Protein AF-A0A920RXS4-F1 (afdb_monomer)

Solvent-accessible surface area (backbone atoms only — not comparable to full-atom values): 4633 Å² total; per-residue (Å²): 129,78,94,67,63,92,87,40,66,60,58,59,53,47,50,53,51,54,52,52,44,58,75,66,65,59,57,43,81,42,32,34,28,50,25,30,66,58,82,71,34,48,52,55,78,66,52,66,86,73,30,49,62,45,69,36,58,72,90,40,28,65,64,52,47,57,56,51,64,73,47,73,93,43,48,79,44,116

Structure (mmCIF, N/CA/C/O backbone):
data_AF-A0A920RXS4-F1
#
_entry.id   AF-A0A920RXS4-F1
#
loop_
_atom_site.group_PDB
_atom_site.id
_atom_site.type_symbol
_atom_site.label_atom_id
_atom_site.label_alt_id
_atom_site.label_comp_id
_atom_site.label_asym_id
_atom_site.label_entity_id
_atom_site.label_seq_id
_atom_site.pdbx_PDB_ins_code
_atom_site.Cartn_x
_atom_site.Cartn_y
_atom_site.Cartn_z
_atom_site.occupancy
_atom_site.B_iso_or_equiv
_atom_site.auth_seq_id
_atom_site.auth_comp_id
_atom_site.auth_asym_id
_atom_site.auth_atom_id
_atom_site.pdbx_PDB_model_num
ATOM 1 N N . MET A 1 1 ? -3.820 9.151 -10.815 1.00 64.50 1 MET A N 1
ATOM 2 C CA . MET A 1 1 ? -2.851 9.016 -11.925 1.00 64.50 1 MET A CA 1
ATOM 3 C C . MET A 1 1 ? -1.497 8.678 -11.319 1.00 64.50 1 MET A C 1
ATOM 5 O O . MET A 1 1 ? -1.099 9.378 -10.392 1.00 64.50 1 MET A O 1
ATOM 9 N N . SER A 1 2 ? -0.858 7.579 -11.737 1.00 84.69 2 SER A N 1
ATOM 10 C CA . SER A 1 2 ? 0.428 7.148 -11.174 1.00 84.69 2 SER A CA 1
ATOM 11 C C . SER A 1 2 ? 1.598 7.910 -11.809 1.00 84.69 2 SER A C 1
ATOM 13 O O . SER A 1 2 ? 1.476 8.479 -12.890 1.00 84.69 2 SER A O 1
ATOM 15 N N . THR A 1 3 ? 2.732 7.964 -11.105 1.00 91.94 3 THR A N 1
ATOM 16 C CA . THR A 1 3 ? 4.005 8.521 -11.616 1.00 91.94 3 THR A CA 1
ATOM 17 C C . THR A 1 3 ? 4.989 7.407 -11.971 1.00 91.94 3 THR A C 1
ATOM 19 O O . THR A 1 3 ? 6.205 7.570 -11.846 1.00 91.94 3 THR A O 1
ATOM 22 N N . LEU A 1 4 ? 4.445 6.243 -12.321 1.00 91.62 4 LEU A N 1
ATOM 23 C CA . LEU A 1 4 ? 5.179 5.053 -12.726 1.00 91.62 4 LEU A CA 1
ATOM 24 C C . LEU A 1 4 ? 5.355 5.046 -14.249 1.00 91.62 4 LEU A C 1
ATOM 26 O O . LEU A 1 4 ? 4.673 5.773 -14.970 1.00 91.62 4 LEU A O 1
ATOM 30 N N . CYS A 1 5 ? 6.307 4.252 -14.738 1.00 94.25 5 CYS A N 1
ATOM 31 C CA . CYS A 1 5 ? 6.524 4.089 -16.174 1.00 94.25 5 CYS A CA 1
ATOM 32 C C . CYS A 1 5 ? 5.279 3.489 -16.845 1.00 94.25 5 CYS A C 1
ATOM 34 O O . CYS A 1 5 ? 4.586 2.673 -16.239 1.00 94.25 5 CYS A O 1
ATOM 36 N N . ALA A 1 6 ? 5.033 3.824 -18.112 1.00 91.94 6 ALA A N 1
ATOM 37 C CA . ALA A 1 6 ? 3.959 3.197 -18.877 1.00 91.94 6 ALA A CA 1
ATOM 38 C C . ALA A 1 6 ? 4.151 1.668 -18.924 1.00 91.94 6 ALA A C 1
ATOM 40 O O . ALA A 1 6 ? 5.220 1.187 -19.299 1.00 91.94 6 ALA A O 1
ATOM 41 N N . GLY A 1 7 ? 3.127 0.914 -18.515 1.00 90.75 7 GLY A N 1
ATOM 42 C CA . GLY A 1 7 ? 3.184 -0.550 -18.434 1.00 90.75 7 GLY A CA 1
ATOM 43 C C . GLY A 1 7 ? 3.929 -1.100 -17.209 1.00 90.75 7 GLY A C 1
ATOM 44 O O . GLY A 1 7 ? 4.331 -2.261 -17.211 1.00 90.75 7 GLY A O 1
ATOM 45 N N . CYS A 1 8 ? 4.146 -0.297 -16.162 1.00 93.19 8 CYS A N 1
ATOM 46 C CA . CYS A 1 8 ? 4.790 -0.769 -14.940 1.00 93.19 8 CYS A CA 1
ATOM 47 C C . CYS A 1 8 ? 3.922 -1.807 -14.209 1.00 93.19 8 CYS A C 1
ATOM 49 O O . CYS A 1 8 ? 2.763 -1.555 -13.892 1.00 93.19 8 CYS A O 1
ATOM 51 N N . GLY A 1 9 ? 4.512 -2.945 -13.830 1.00 93.62 9 GLY A N 1
ATOM 52 C CA . GLY A 1 9 ? 3.800 -3.989 -13.081 1.00 93.62 9 GLY A CA 1
ATOM 53 C C . GLY A 1 9 ? 3.272 -3.549 -11.707 1.00 93.62 9 GLY A C 1
ATOM 54 O O . GLY A 1 9 ? 2.343 -4.162 -11.188 1.00 93.62 9 GLY A O 1
ATOM 55 N N . HIS A 1 10 ? 3.804 -2.468 -11.122 1.00 92.56 10 HIS A N 1
ATOM 56 C CA . HIS A 1 10 ? 3.258 -1.908 -9.881 1.00 92.56 10 HIS A CA 1
ATOM 57 C C . HIS A 1 10 ? 1.843 -1.347 -10.068 1.00 92.56 10 HIS A C 1
ATOM 59 O O . HIS A 1 10 ? 1.059 -1.395 -9.122 1.00 92.56 10 HIS A O 1
ATOM 65 N N . ASP A 1 11 ? 1.489 -0.862 -11.264 1.00 92.06 11 ASP A N 1
ATOM 66 C CA . ASP A 1 11 ? 0.118 -0.434 -11.554 1.00 92.06 11 ASP A CA 1
ATOM 67 C C . ASP A 1 11 ? -0.831 -1.644 -11.533 1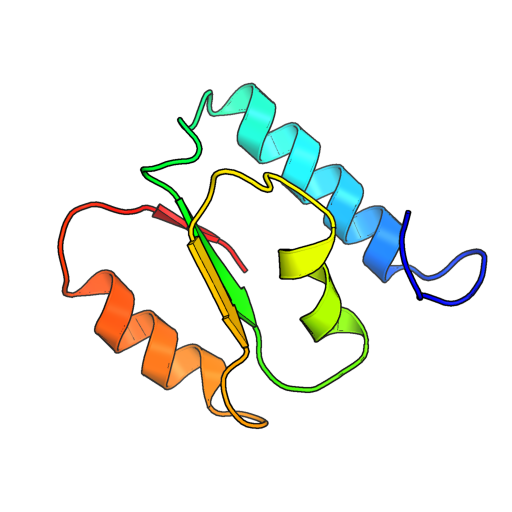.00 92.06 11 ASP A C 1
ATOM 69 O O . ASP A 1 11 ? -1.903 -1.569 -10.936 1.00 92.06 11 ASP A O 1
ATOM 73 N N . SER A 1 12 ? -0.403 -2.791 -12.077 1.00 92.88 12 SER A N 1
ATOM 74 C CA . SER A 1 12 ? -1.176 -4.041 -12.036 1.00 92.88 12 SER A CA 1
ATOM 75 C C . SER A 1 12 ? -1.388 -4.546 -10.605 1.00 92.88 12 SER A C 1
ATOM 77 O O . SER A 1 1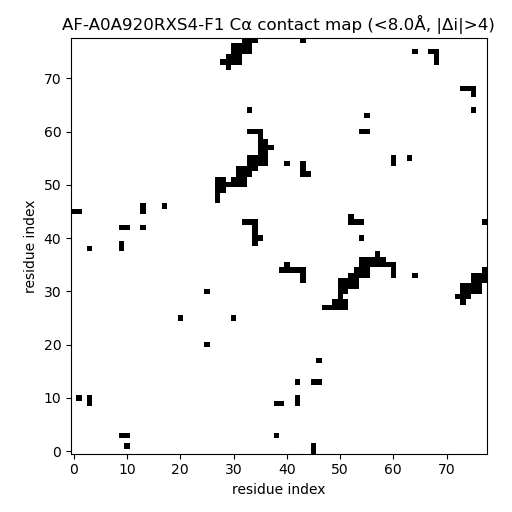2 ? -2.501 -4.917 -10.239 1.00 92.88 12 SER A O 1
ATOM 79 N N . ILE A 1 13 ? -0.341 -4.516 -9.771 1.00 92.69 13 ILE A N 1
ATOM 80 C CA . ILE A 1 13 ? -0.439 -4.896 -8.351 1.00 92.69 13 ILE A CA 1
ATOM 81 C C . ILE A 1 13 ? -1.361 -3.926 -7.602 1.00 92.69 13 ILE A C 1
ATOM 83 O O . ILE A 1 13 ? -2.213 -4.358 -6.829 1.00 92.69 13 ILE A O 1
ATOM 87 N N . THR A 1 14 ? -1.238 -2.622 -7.863 1.00 91.56 14 THR A N 1
ATOM 88 C CA . THR A 1 14 ? -2.116 -1.603 -7.268 1.00 91.56 14 THR A CA 1
ATOM 89 C C . THR A 1 14 ? -3.577 -1.850 -7.646 1.00 91.56 14 THR A C 1
ATOM 91 O O . THR A 1 14 ? -4.446 -1.753 -6.785 1.00 91.56 14 THR A O 1
ATOM 94 N N . GLY A 1 15 ? -3.853 -2.218 -8.902 1.00 92.44 15 GLY A N 1
ATOM 95 C CA . GLY A 1 15 ? -5.193 -2.580 -9.367 1.00 92.44 15 GLY A CA 1
ATOM 96 C C . GLY A 1 15 ? -5.795 -3.749 -8.586 1.00 92.44 15 GLY A C 1
ATOM 97 O O . GLY A 1 15 ? -6.905 -3.625 -8.074 1.00 92.44 15 GLY A O 1
ATOM 98 N N . ALA A 1 16 ? -5.033 -4.831 -8.404 1.00 93.69 1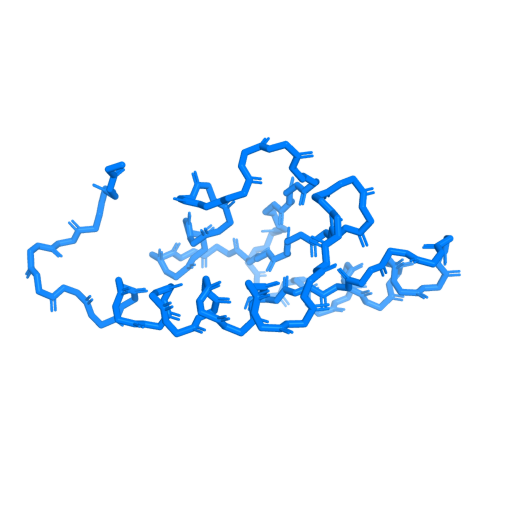6 ALA A N 1
ATOM 99 C CA . ALA A 1 16 ? -5.474 -5.982 -7.613 1.00 93.69 16 ALA A CA 1
ATOM 100 C C . ALA A 1 16 ? -5.737 -5.612 -6.141 1.00 93.69 16 ALA A C 1
ATOM 102 O O . ALA A 1 16 ? -6.724 -6.043 -5.551 1.00 93.69 16 ALA A O 1
ATOM 103 N N . ILE A 1 17 ? -4.896 -4.761 -5.538 1.00 92.00 17 ILE A N 1
ATOM 104 C CA . ILE A 1 17 ? -5.123 -4.277 -4.167 1.00 92.00 17 ILE A CA 1
ATOM 105 C C . ILE A 1 17 ? -6.428 -3.473 -4.088 1.00 92.00 17 ILE A C 1
ATOM 107 O O . ILE A 1 17 ? -7.212 -3.684 -3.166 1.00 92.00 17 ILE A O 1
ATOM 111 N N . ILE A 1 18 ? -6.698 -2.585 -5.050 1.00 91.81 18 ILE A N 1
ATOM 112 C CA . ILE A 1 18 ? -7.942 -1.798 -5.088 1.00 91.81 18 ILE A CA 1
ATOM 113 C C . ILE A 1 18 ? -9.169 -2.713 -5.146 1.00 91.81 18 ILE A C 1
ATOM 115 O O . ILE A 1 18 ? -10.109 -2.497 -4.381 1.00 91.81 18 ILE A O 1
ATOM 119 N N . GLU A 1 19 ? -9.141 -3.735 -6.002 1.00 93.94 19 GLU A N 1
ATOM 120 C CA . GLU A 1 19 ? -10.217 -4.724 -6.123 1.00 93.94 19 GLU A CA 1
ATOM 121 C C . GLU A 1 19 ? -10.448 -5.456 -4.793 1.00 93.94 19 GLU A C 1
ATOM 123 O O . GLU A 1 19 ? -11.556 -5.445 -4.264 1.00 93.94 19 GLU A O 1
ATOM 128 N N . THR A 1 20 ? -9.387 -5.953 -4.147 1.00 92.19 20 THR A N 1
ATOM 129 C CA . THR A 1 20 ? -9.528 -6.632 -2.845 1.00 92.19 20 THR A CA 1
ATOM 130 C C . THR A 1 20 ? -10.057 -5.721 -1.734 1.00 92.19 20 THR A C 1
ATOM 132 O O . THR A 1 20 ? -10.806 -6.167 -0.867 1.00 92.19 20 THR A O 1
ATOM 135 N N . VAL A 1 21 ? -9.682 -4.438 -1.727 1.00 90.94 21 VAL A N 1
ATOM 136 C CA . VAL A 1 21 ? -10.178 -3.464 -0.740 1.00 90.94 21 VAL A CA 1
ATOM 137 C C . VAL A 1 21 ? -11.662 -3.180 -0.955 1.00 90.94 21 VAL A C 1
ATOM 139 O O . VAL A 1 21 ? -12.395 -3.022 0.026 1.00 90.94 21 VAL A O 1
ATOM 142 N N . PHE A 1 22 ? -12.096 -3.141 -2.216 1.00 91.44 22 PHE A N 1
ATOM 143 C CA . PHE A 1 22 ? -13.498 -3.003 -2.588 1.00 91.44 22 PHE A CA 1
ATOM 144 C C . PHE A 1 22 ? -14.312 -4.227 -2.147 1.00 91.44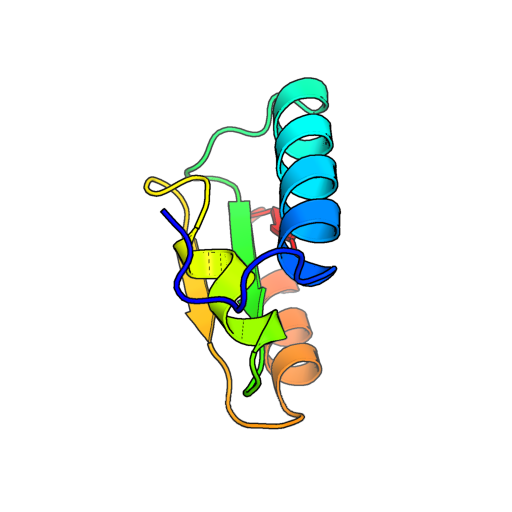 22 PHE A C 1
ATOM 146 O O . PHE A 1 22 ? -15.301 -4.067 -1.433 1.00 91.44 22 PHE A O 1
ATOM 153 N N . ASP A 1 23 ? -13.841 -5.437 -2.451 1.00 94.88 23 ASP A N 1
ATOM 154 C CA . ASP A 1 23 ? -14.521 -6.691 -2.095 1.00 94.88 23 ASP A CA 1
ATOM 155 C C . ASP A 1 23 ? -14.632 -6.900 -0.582 1.00 94.88 23 ASP A C 1
ATOM 157 O O . ASP A 1 23 ? -15.655 -7.352 -0.066 1.00 94.88 23 ASP A O 1
ATOM 161 N N . LEU A 1 24 ? -13.585 -6.534 0.164 1.00 91.50 24 LEU A N 1
ATOM 162 C CA . LEU A 1 24 ? -13.576 -6.610 1.626 1.00 91.50 24 LEU A CA 1
ATOM 163 C C . LEU A 1 24 ? -14.383 -5.484 2.294 1.00 91.50 24 LEU A C 1
ATOM 165 O O . LEU A 1 24 ? -14.487 -5.471 3.524 1.00 91.50 24 LEU A O 1
ATOM 169 N N . ASN A 1 25 ? -14.925 -4.543 1.511 1.00 91.75 25 ASN A N 1
ATOM 170 C CA . ASN A 1 25 ? -15.705 -3.390 1.957 1.00 91.75 25 ASN A CA 1
ATOM 171 C C . ASN A 1 25 ? -15.046 -2.650 3.138 1.00 91.75 25 ASN A C 1
ATOM 173 O O . ASN A 1 25 ? -15.685 -2.323 4.144 1.00 91.75 25 ASN A O 1
ATOM 177 N N . ILE A 1 26 ? -13.726 -2.444 3.056 1.00 88.88 26 ILE A N 1
ATOM 178 C CA . ILE A 1 26 ? -12.961 -1.835 4.147 1.00 88.88 26 ILE A CA 1
ATOM 179 C C . ILE A 1 26 ? -13.181 -0.320 4.111 1.00 88.88 26 ILE A C 1
ATOM 181 O O . ILE A 1 26 ? -12.808 0.329 3.131 1.00 88.88 26 ILE A O 1
ATOM 185 N N . PRO A 1 27 ? -13.721 0.290 5.181 1.00 90.81 27 PRO A N 1
ATOM 186 C CA . PRO A 1 27 ? -13.875 1.733 5.209 1.00 90.81 27 PRO A CA 1
ATOM 187 C C . PRO A 1 27 ? -12.490 2.414 5.243 1.00 90.81 27 PRO A C 1
ATOM 189 O O . PRO A 1 27 ? -11.643 2.015 6.052 1.00 90.81 27 PRO A O 1
ATOM 192 N N . PRO A 1 28 ? -12.249 3.473 4.441 1.00 88.88 28 PRO A N 1
ATOM 193 C CA . PRO A 1 28 ? -10.922 4.081 4.283 1.00 88.88 28 PRO A CA 1
ATOM 194 C C . PRO A 1 28 ? -10.252 4.514 5.593 1.00 88.88 28 PRO A C 1
ATOM 196 O O . PRO A 1 28 ? -9.054 4.323 5.775 1.00 88.88 28 PRO A O 1
ATOM 199 N N . HIS A 1 29 ? -11.019 5.026 6.556 1.00 89.56 29 HIS A N 1
ATOM 200 C CA . HIS A 1 29 ? -10.491 5.464 7.853 1.00 89.56 29 HIS A CA 1
ATOM 201 C C . HIS A 1 29 ? -10.036 4.308 8.768 1.00 89.56 29 HIS A C 1
ATOM 203 O O . HIS A 1 29 ? -9.406 4.546 9.793 1.00 89.56 29 HIS A O 1
ATOM 209 N N . ARG A 1 30 ? -10.355 3.048 8.431 1.00 89.94 30 ARG A N 1
ATOM 210 C CA . ARG A 1 30 ? -9.899 1.852 9.166 1.00 89.94 30 ARG A CA 1
AT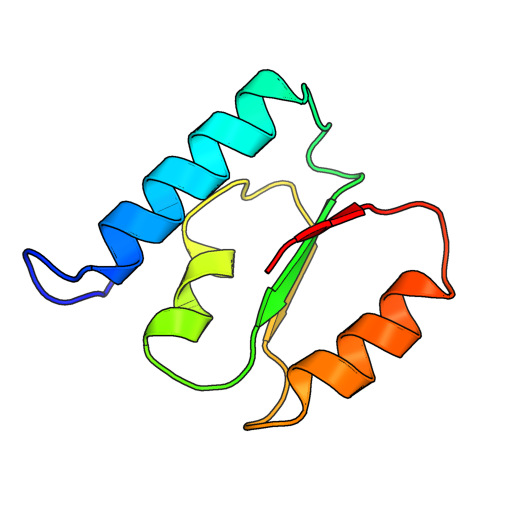OM 211 C C . ARG A 1 30 ? -8.800 1.090 8.440 1.00 89.94 30 ARG A C 1
ATOM 213 O O . ARG A 1 30 ? -8.479 -0.019 8.858 1.00 89.94 30 ARG A O 1
ATOM 220 N N . MET A 1 31 ? -8.222 1.645 7.381 1.00 90.44 31 MET A N 1
ATOM 221 C CA . MET A 1 31 ? -7.062 1.063 6.711 1.00 90.44 31 MET A CA 1
ATOM 222 C C . MET A 1 31 ? -5.851 1.985 6.818 1.00 90.44 31 MET A C 1
ATOM 224 O O . MET A 1 31 ? -5.962 3.213 6.791 1.00 90.44 31 MET A O 1
ATOM 228 N N . ILE A 1 32 ? -4.684 1.357 6.930 1.00 91.50 32 ILE A N 1
ATOM 229 C CA . ILE A 1 32 ? -3.389 2.018 6.859 1.00 91.50 32 ILE A CA 1
ATOM 230 C C . ILE A 1 32 ? -2.547 1.345 5.781 1.00 91.50 32 ILE A C 1
ATOM 232 O O . ILE A 1 32 ? -2.396 0.126 5.765 1.00 91.50 32 ILE A O 1
ATOM 236 N N . LYS A 1 33 ? -2.019 2.155 4.869 1.00 92.62 33 LYS A N 1
ATOM 237 C CA . LYS A 1 33 ? -1.162 1.731 3.767 1.00 92.62 33 LYS A CA 1
ATOM 238 C C . LYS A 1 33 ? 0.283 2.003 4.143 1.00 92.62 33 LYS A C 1
ATOM 240 O O . LYS A 1 33 ? 0.625 3.149 4.439 1.00 92.62 33 LYS A O 1
ATOM 245 N N . LEU A 1 34 ? 1.123 0.981 4.131 1.00 93.00 34 LEU A N 1
ATOM 246 C CA . LEU A 1 34 ? 2.520 1.101 4.538 1.00 93.00 34 LEU A CA 1
ATOM 247 C C . LEU A 1 34 ? 3.434 0.753 3.374 1.00 93.00 34 LEU A C 1
ATOM 249 O O . LEU A 1 34 ? 3.243 -0.259 2.710 1.00 93.00 34 LEU A O 1
ATOM 253 N N . SER A 1 35 ? 4.467 1.558 3.147 1.00 94.00 35 SER A N 1
ATOM 254 C CA . SER A 1 35 ? 5.526 1.183 2.213 1.00 94.00 35 SER A CA 1
ATOM 255 C C . SER A 1 35 ? 6.911 1.622 2.671 1.00 94.00 35 SER A C 1
ATOM 257 O O . SER A 1 35 ? 7.053 2.265 3.703 1.00 94.00 35 SER A O 1
ATOM 259 N N . GLY A 1 36 ? 7.945 1.189 1.948 1.00 93.44 36 GLY A N 1
ATOM 260 C CA . GLY A 1 36 ? 9.342 1.569 2.160 1.00 93.44 36 GLY A CA 1
ATOM 261 C C . GLY A 1 36 ? 9.794 2.672 1.200 1.00 93.44 36 GLY A C 1
ATOM 262 O O . GLY A 1 36 ? 9.091 3.657 0.996 1.00 93.44 36 GLY A O 1
ATOM 263 N N . ILE A 1 37 ? 10.964 2.479 0.582 1.00 95.12 37 ILE A N 1
ATOM 264 C CA . ILE A 1 37 ? 11.516 3.378 -0.440 1.00 95.12 37 ILE A CA 1
ATOM 265 C C . ILE A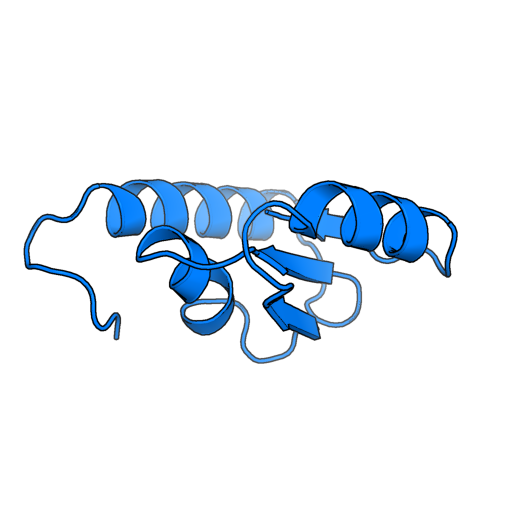 1 37 ? 11.765 2.593 -1.727 1.00 95.12 37 ILE A C 1
ATOM 267 O O . ILE A 1 37 ? 12.513 1.614 -1.713 1.00 95.12 37 ILE A O 1
ATOM 271 N N . GLY A 1 38 ? 11.177 3.064 -2.826 1.00 92.81 38 GLY A N 1
ATOM 272 C CA . GLY A 1 38 ? 11.273 2.480 -4.161 1.00 92.81 38 GLY A CA 1
ATOM 273 C C . GLY A 1 38 ? 10.107 2.924 -5.049 1.00 92.81 38 GLY A C 1
ATOM 274 O O . GLY A 1 38 ? 9.215 3.644 -4.601 1.00 92.81 38 GLY A O 1
ATOM 275 N N . CYS A 1 39 ? 10.084 2.481 -6.310 1.00 91.75 39 CYS A N 1
ATOM 276 C CA . CYS A 1 39 ? 8.945 2.744 -7.202 1.00 91.75 39 CYS A CA 1
ATOM 277 C C . CYS A 1 39 ? 7.656 2.089 -6.679 1.00 91.75 39 CYS A C 1
ATOM 279 O O . CYS A 1 39 ? 6.606 2.730 -6.677 1.00 91.75 39 CYS A O 1
ATOM 281 N N . SER A 1 40 ? 7.760 0.866 -6.147 1.00 89.88 40 SER A N 1
ATOM 282 C CA . SER A 1 40 ? 6.663 0.168 -5.462 1.00 89.88 40 SER A CA 1
ATOM 283 C C . SER A 1 40 ? 6.104 0.972 -4.288 1.00 89.88 40 SER A C 1
ATOM 285 O O . SER A 1 40 ? 4.917 0.887 -3.984 1.00 89.88 40 SER A O 1
ATOM 287 N N . SER A 1 41 ? 6.927 1.813 -3.660 1.00 89.69 41 SER A N 1
ATOM 288 C CA . SER A 1 41 ? 6.540 2.588 -2.484 1.00 89.69 41 SER A CA 1
ATOM 289 C C . SER A 1 41 ? 5.701 3.818 -2.749 1.00 89.69 41 SER A C 1
ATOM 291 O O . SER A 1 41 ? 5.277 4.494 -1.816 1.00 89.69 41 SER A O 1
ATOM 293 N N . LYS A 1 42 ? 5.394 4.087 -4.015 1.00 88.94 42 LYS A N 1
ATOM 294 C CA . LYS A 1 42 ? 4.402 5.093 -4.375 1.00 88.94 42 LYS A CA 1
ATOM 295 C C . LYS A 1 42 ? 2.974 4.541 -4.386 1.00 88.94 42 LYS A C 1
ATOM 297 O O . LYS A 1 42 ? 2.042 5.336 -4.350 1.00 88.94 42 LYS A O 1
ATOM 302 N N . THR A 1 43 ? 2.799 3.216 -4.355 1.00 88.50 43 THR A N 1
ATOM 303 C CA . THR A 1 43 ? 1.489 2.537 -4.335 1.00 88.50 43 THR A CA 1
ATOM 304 C C . THR A 1 43 ? 0.519 3.120 -3.295 1.00 88.50 43 THR A C 1
ATOM 306 O O . THR A 1 43 ? -0.605 3.452 -3.678 1.00 88.50 43 THR A O 1
ATOM 309 N N . PRO A 1 44 ? 0.921 3.399 -2.030 1.00 88.00 44 PRO A N 1
ATOM 310 C CA . PRO A 1 44 ? 0.036 4.029 -1.044 1.00 88.00 44 PRO A CA 1
ATOM 311 C C . PRO A 1 44 ? -0.551 5.386 -1.459 1.00 88.00 44 PRO A C 1
ATOM 313 O O . PRO A 1 44 ? -1.598 5.779 -0.945 1.00 88.00 44 PRO A O 1
ATOM 316 N N . ALA A 1 45 ? 0.100 6.119 -2.365 1.00 87.25 45 ALA A N 1
ATOM 317 C CA . ALA A 1 45 ? -0.347 7.434 -2.820 1.00 87.25 45 ALA A CA 1
ATOM 318 C C . ALA A 1 45 ? -1.391 7.368 -3.949 1.00 87.25 45 ALA A C 1
ATOM 320 O O . ALA A 1 45 ? -2.003 8.385 -4.267 1.00 87.25 45 ALA A O 1
ATOM 321 N N . TYR A 1 46 ? -1.601 6.202 -4.567 1.00 88.31 46 TYR A N 1
ATOM 322 C CA . TYR A 1 46 ? -2.400 6.088 -5.791 1.00 88.31 46 TYR A CA 1
ATOM 323 C C . TYR A 1 46 ? -3.844 5.628 -5.576 1.00 88.31 46 TYR A C 1
ATOM 325 O O . TYR A 1 46 ? -4.640 5.716 -6.508 1.00 88.31 46 TYR A O 1
ATOM 333 N N . PHE A 1 47 ? -4.208 5.189 -4.368 1.00 89.06 47 PHE A N 1
ATOM 334 C CA . PHE A 1 47 ? -5.558 4.714 -4.063 1.00 89.06 47 PHE A CA 1
ATOM 335 C C . PHE A 1 47 ? -6.021 5.091 -2.656 1.00 89.06 47 PHE A C 1
ATOM 337 O O . PHE A 1 47 ? -5.213 5.426 -1.787 1.00 89.06 47 PHE A O 1
ATOM 344 N N . ALA A 1 48 ? -7.338 5.018 -2.430 1.00 83.81 48 ALA A N 1
ATOM 345 C CA . ALA A 1 48 ? -7.982 5.252 -1.138 1.00 83.81 48 ALA A CA 1
ATOM 346 C C . ALA A 1 48 ? -7.460 6.521 -0.435 1.00 83.81 48 ALA A C 1
ATOM 348 O O . ALA A 1 48 ? -6.885 6.452 0.650 1.00 83.81 48 ALA A O 1
ATOM 349 N N . SER A 1 49 ? -7.612 7.695 -1.052 1.00 85.38 49 SER A N 1
ATOM 350 C CA . SER A 1 49 ? -7.052 8.961 -0.538 1.00 85.38 49 SER A CA 1
ATOM 351 C C . SER A 1 49 ? -7.550 9.352 0.859 1.00 85.38 49 SER A C 1
ATOM 353 O O . SER A 1 49 ? -6.878 10.101 1.554 1.00 85.38 49 SER A O 1
ATOM 355 N N . GLN A 1 50 ? -8.699 8.821 1.288 1.00 88.56 50 GLN A N 1
ATOM 356 C CA . GLN A 1 50 ? -9.272 9.027 2.626 1.00 88.56 50 GLN A CA 1
ATOM 357 C C . GLN A 1 50 ? -8.705 8.079 3.702 1.00 88.56 50 GLN A C 1
ATOM 359 O O . GLN A 1 50 ? -9.196 8.065 4.828 1.00 88.56 50 GLN A O 1
ATOM 364 N N . SER A 1 51 ? -7.712 7.256 3.361 1.00 90.94 51 SER A N 1
ATOM 365 C CA . SER A 1 51 ? -7.052 6.336 4.292 1.00 90.94 51 SER A CA 1
ATOM 366 C C . SER A 1 51 ? -5.682 6.829 4.734 1.00 90.94 51 SER A C 1
ATOM 368 O O . SER A 1 51 ? -5.063 7.674 4.084 1.00 90.94 51 SER A O 1
ATOM 370 N N . HIS A 1 52 ? -5.174 6.257 5.825 1.00 90.62 52 HIS A N 1
ATOM 371 C CA . HIS A 1 52 ? -3.841 6.573 6.319 1.00 90.62 52 HIS A CA 1
ATOM 372 C C . HIS A 1 52 ? -2.773 5.961 5.405 1.00 90.62 52 HIS A C 1
ATOM 374 O O . HIS A 1 52 ? -2.879 4.805 5.000 1.00 90.62 52 HIS A O 1
ATOM 380 N N . GLY A 1 53 ? -1.735 6.727 5.073 1.00 91.25 53 GLY A N 1
ATOM 381 C CA . GLY A 1 53 ? -0.604 6.269 4.269 1.00 91.25 53 GLY A CA 1
ATOM 382 C C . GLY A 1 53 ? 0.714 6.678 4.911 1.00 91.25 53 GLY A C 1
ATOM 383 O O . GLY A 1 53 ? 0.849 7.820 5.347 1.00 91.25 53 GLY A O 1
ATOM 384 N N . PHE A 1 54 ? 1.680 5.763 4.972 1.00 91.44 54 PHE A N 1
ATOM 385 C CA . PHE A 1 54 ? 3.002 6.038 5.524 1.00 91.44 54 PHE A CA 1
ATOM 386 C C . PHE A 1 54 ? 4.106 5.365 4.706 1.00 91.44 54 PHE A C 1
ATOM 388 O O . PHE A 1 54 ? 4.098 4.151 4.498 1.00 91.44 54 PHE A O 1
ATOM 395 N N . ASN A 1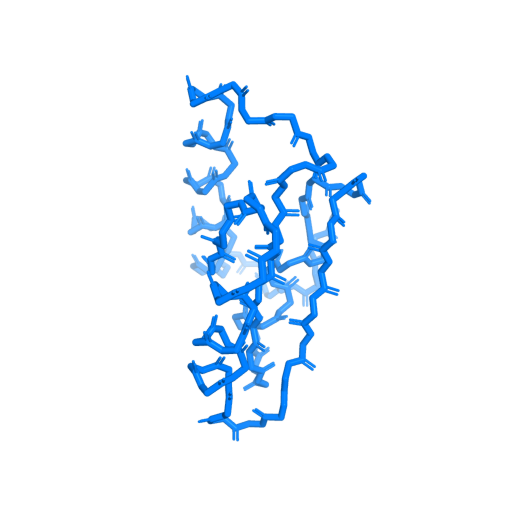 55 ? 5.087 6.167 4.297 1.00 93.88 55 ASN A N 1
ATOM 396 C CA . ASN A 1 55 ? 6.300 5.696 3.642 1.00 93.88 55 ASN A CA 1
ATOM 397 C C . ASN A 1 55 ? 7.433 5.683 4.670 1.00 93.88 55 ASN A C 1
ATOM 399 O O . ASN A 1 55 ? 7.952 6.726 5.063 1.00 93.88 55 ASN A O 1
ATOM 403 N N . ALA A 1 56 ? 7.787 4.487 5.125 1.00 93.50 56 ALA A N 1
ATOM 404 C CA . ALA A 1 56 ? 8.920 4.244 5.995 1.00 93.50 56 ALA A CA 1
ATOM 405 C C . ALA A 1 56 ? 10.247 4.404 5.243 1.00 93.50 56 ALA A C 1
ATOM 407 O O . ALA A 1 56 ? 10.313 4.418 4.013 1.00 93.50 56 ALA A O 1
ATOM 408 N N . VAL A 1 57 ? 11.340 4.455 6.001 1.00 95.12 57 VAL A N 1
ATOM 409 C CA . VAL A 1 57 ? 12.684 4.443 5.419 1.00 95.12 57 VAL A CA 1
ATOM 410 C C . VAL A 1 57 ? 13.002 3.089 4.774 1.00 95.12 57 VAL A C 1
ATOM 412 O O . VAL A 1 57 ? 12.378 2.062 5.072 1.00 95.12 57 VAL A O 1
ATOM 415 N N . HIS A 1 58 ? 13.982 3.093 3.867 1.00 96.12 58 HIS A N 1
ATOM 416 C CA . HIS A 1 58 ? 14.332 1.930 3.056 1.00 96.12 58 HIS A CA 1
ATOM 417 C C . HIS A 1 58 ? 14.594 0.694 3.934 1.00 96.12 58 HIS A C 1
ATOM 419 O O . HIS A 1 58 ? 15.348 0.754 4.904 1.00 96.12 58 HIS A O 1
ATOM 425 N N . GLY A 1 59 ? 13.913 -0.414 3.628 1.00 92.75 59 GLY A N 1
ATOM 426 C CA . GLY A 1 59 ? 14.029 -1.675 4.370 1.00 92.75 59 GLY A CA 1
ATOM 427 C C . GLY A 1 59 ? 13.415 -1.699 5.780 1.00 92.75 59 GLY A C 1
ATOM 428 O O . GLY A 1 59 ? 13.509 -2.724 6.448 1.00 92.75 59 GLY A O 1
ATOM 429 N N . ARG A 1 60 ? 12.779 -0.618 6.261 1.00 94.75 60 ARG A N 1
ATOM 430 C CA . ARG A 1 60 ? 12.205 -0.549 7.626 1.00 94.75 60 ARG A CA 1
ATOM 431 C C . ARG A 1 60 ? 10.683 -0.596 7.687 1.00 94.75 60 ARG A C 1
ATOM 433 O O . ARG A 1 60 ? 10.131 -0.596 8.784 1.00 94.75 60 ARG A O 1
ATOM 440 N N . MET A 1 61 ? 10.009 -0.685 6.541 1.00 94.38 61 MET A N 1
ATOM 441 C CA . MET A 1 61 ? 8.551 -0.836 6.488 1.00 94.38 61 MET A CA 1
ATOM 442 C C . MET A 1 61 ? 8.032 -1.981 7.380 1.00 94.38 61 MET A C 1
ATOM 444 O O . MET A 1 61 ? 7.113 -1.708 8.149 1.00 94.38 61 MET A O 1
ATOM 448 N N . PRO A 1 62 ? 8.634 -3.193 7.402 1.00 92.25 62 PRO A N 1
ATOM 449 C CA . PRO A 1 62 ? 8.141 -4.275 8.257 1.00 92.25 62 PRO A CA 1
ATOM 450 C C . PRO A 1 62 ? 8.171 -3.929 9.749 1.00 92.25 62 PRO A C 1
ATOM 452 O O . PRO A 1 62 ? 7.210 -4.195 10.459 1.00 92.25 62 PRO A O 1
ATOM 455 N N . SER A 1 63 ? 9.231 -3.269 1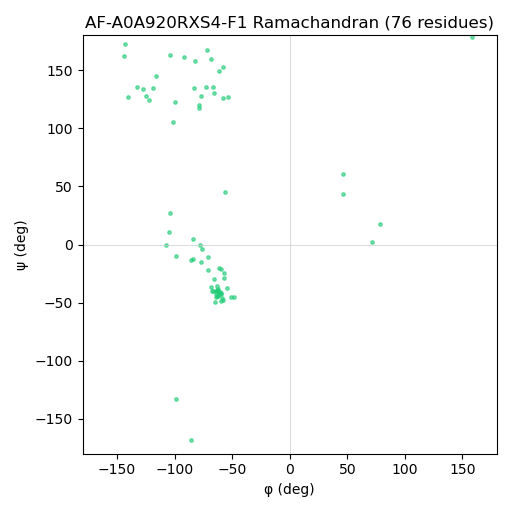0.228 1.00 92.69 63 SER A N 1
ATOM 456 C CA . SER A 1 63 ? 9.334 -2.851 11.632 1.00 92.69 63 SER A CA 1
ATOM 457 C C . SER A 1 63 ? 8.261 -1.825 12.007 1.00 92.69 63 SER A C 1
ATOM 459 O O . SER A 1 63 ? 7.681 -1.903 13.088 1.00 92.69 63 SER A O 1
ATOM 461 N N . VAL A 1 64 ? 7.970 -0.883 11.104 1.00 91.94 64 VAL A N 1
ATOM 462 C CA . VAL A 1 64 ? 6.891 0.098 11.296 1.00 91.94 64 VAL A CA 1
ATOM 463 C C . VAL A 1 64 ? 5.523 -0.586 11.262 1.00 91.94 64 VAL A C 1
ATOM 465 O O . VAL A 1 64 ? 4.670 -0.271 12.087 1.00 91.94 64 VAL A O 1
ATOM 468 N N . ALA A 1 65 ? 5.325 -1.551 10.361 1.00 91.44 65 ALA A N 1
ATOM 469 C CA . ALA A 1 65 ? 4.090 -2.321 10.256 1.00 91.44 65 ALA A CA 1
ATOM 470 C C . ALA A 1 65 ? 3.789 -3.119 11.526 1.00 91.44 65 ALA A C 1
ATOM 472 O O . ALA A 1 65 ? 2.661 -3.076 12.013 1.00 91.44 65 ALA A O 1
ATOM 473 N N . THR A 1 66 ? 4.795 -3.760 12.125 1.00 91.25 66 THR A N 1
ATOM 474 C CA . THR A 1 66 ? 4.641 -4.460 13.408 1.00 91.25 66 THR A CA 1
ATOM 475 C C . THR A 1 66 ? 4.190 -3.511 14.523 1.00 91.25 66 THR A C 1
ATOM 477 O O . THR A 1 66 ? 3.289 -3.838 15.300 1.00 91.25 66 THR A O 1
ATOM 480 N N . GLY A 1 67 ? 4.770 -2.307 14.581 1.00 90.06 67 GLY A N 1
ATOM 481 C CA . GLY A 1 67 ? 4.351 -1.272 15.530 1.00 90.06 67 GLY A CA 1
ATOM 482 C C . GLY A 1 67 ? 2.915 -0.798 15.283 1.00 90.06 67 GLY A C 1
ATOM 483 O O . GLY A 1 67 ? 2.118 -0.727 16.216 1.00 90.06 67 GLY A O 1
ATOM 484 N N . ALA A 1 68 ? 2.558 -0.545 14.022 1.00 88.62 68 ALA A N 1
ATOM 485 C CA . ALA A 1 68 ? 1.217 -0.116 13.628 1.00 88.62 68 ALA A CA 1
ATOM 486 C C . ALA A 1 68 ? 0.144 -1.171 13.947 1.00 88.62 68 ALA A C 1
ATOM 488 O O . ALA A 1 68 ? -0.942 -0.827 14.411 1.00 88.62 68 ALA A O 1
ATOM 489 N N . GLN A 1 69 ? 0.460 -2.453 13.763 1.00 86.00 69 GLN A N 1
ATOM 490 C CA . GLN A 1 69 ? -0.456 -3.560 14.037 1.00 86.00 69 GLN A CA 1
ATOM 491 C C . GLN A 1 69 ? -0.708 -3.786 15.535 1.00 86.00 69 GLN A C 1
ATOM 493 O O . GLN A 1 69 ? -1.736 -4.351 15.903 1.00 86.00 69 GLN A O 1
ATOM 498 N N . SER A 1 70 ? 0.197 -3.318 16.397 1.00 83.56 70 SER A N 1
ATOM 499 C CA . SER A 1 70 ? 0.029 -3.361 17.856 1.00 83.56 70 SER A CA 1
ATOM 500 C C . SER A 1 70 ? -0.926 -2.272 18.379 1.00 83.56 70 SER A C 1
ATOM 502 O O . SER A 1 70 ? -1.363 -2.332 19.527 1.00 83.56 70 SER A O 1
ATOM 504 N N . GLY A 1 71 ? -1.235 -1.266 17.552 1.00 71.69 71 GLY A N 1
ATOM 505 C CA . GLY A 1 71 ? -2.142 -0.159 17.858 1.00 71.69 71 GLY A CA 1
ATOM 506 C C . GLY A 1 71 ? -3.627 -0.465 17.586 1.00 71.69 71 GLY A C 1
ATOM 507 O O . GLY A 1 71 ? -4.008 -1.616 17.372 1.00 71.69 71 GLY A O 1
ATOM 508 N N . PRO A 1 72 ? -4.516 0.551 17.611 1.00 60.69 72 PRO A N 1
ATOM 509 C CA . PRO A 1 72 ? -5.952 0.352 17.402 1.00 60.69 72 PRO A CA 1
ATOM 510 C C . PRO A 1 72 ? -6.251 -0.298 16.040 1.00 60.69 72 PRO A C 1
ATOM 512 O O . PRO A 1 72 ? -5.486 -0.128 15.099 1.00 60.69 72 PRO A O 1
ATOM 515 N N . LYS A 1 73 ? -7.385 -1.020 15.965 1.00 66.00 73 LYS A N 1
ATOM 516 C CA . LYS A 1 73 ? -7.844 -1.991 14.935 1.00 66.00 73 LYS A CA 1
ATOM 517 C C . LYS A 1 73 ? -7.922 -1.501 13.467 1.00 66.00 73 LYS A C 1
ATOM 519 O O . LYS A 1 73 ? -8.929 -1.749 12.794 1.00 66.00 73 LYS A O 1
ATOM 524 N N . ALA A 1 74 ? -6.912 -0.802 12.965 1.00 73.75 74 ALA A N 1
ATOM 525 C CA . ALA A 1 74 ? -6.754 -0.460 11.563 1.00 73.75 74 ALA A CA 1
ATOM 526 C C . ALA A 1 74 ? -6.118 -1.641 10.819 1.00 73.75 74 ALA A C 1
ATOM 528 O O . ALA A 1 74 ? -5.160 -2.259 11.284 1.00 73.75 74 ALA A O 1
ATOM 529 N N . LYS A 1 75 ? -6.666 -1.976 9.654 1.00 82.56 75 LYS A N 1
ATOM 530 C CA . LYS A 1 75 ? -6.141 -3.040 8.806 1.00 82.56 75 LYS A CA 1
ATOM 531 C C . LYS A 1 75 ? -4.927 -2.510 8.044 1.00 82.56 75 LYS A C 1
ATOM 533 O O . LYS A 1 75 ? -5.047 -1.554 7.281 1.00 82.56 75 LYS A O 1
ATOM 538 N N . CYS A 1 76 ? -3.765 -3.110 8.292 1.00 79.38 76 CYS A N 1
ATOM 539 C CA . CYS A 1 76 ? -2.532 -2.790 7.579 1.00 79.38 76 CYS A CA 1
ATOM 540 C C . CYS A 1 76 ? -2.557 -3.440 6.190 1.00 79.38 76 CYS A C 1
ATOM 542 O O . CYS A 1 76 ? -2.809 -4.640 6.081 1.00 79.38 76 CYS A O 1
ATOM 544 N N . ILE A 1 77 ? -2.312 -2.642 5.153 1.00 79.50 77 ILE A N 1
ATOM 545 C CA . ILE A 1 77 ? -2.268 -3.048 3.745 1.00 79.50 77 ILE A CA 1
ATOM 546 C C . ILE A 1 77 ? -0.935 -2.548 3.172 1.00 79.50 77 ILE A C 1
ATOM 548 O O . ILE A 1 77 ? -0.536 -1.412 3.430 1.00 79.50 77 ILE A O 1
ATOM 552 N N . THR A 1 78 ? -0.222 -3.400 2.445 1.00 67.94 78 THR A N 1
ATOM 553 C CA . THR A 1 78 ? 1.064 -3.092 1.787 1.00 67.94 78 THR A CA 1
ATOM 554 C C . THR A 1 78 ? 0.904 -3.016 0.287 1.00 67.94 78 THR A C 1
ATOM 556 O O . THR A 1 78 ? 0.189 -3.894 -0.240 1.00 67.94 78 THR A O 1
#

Radius of gyration: 12.37 Å; Cα contacts (8 Å, |Δi|>4): 99; chains: 1; boun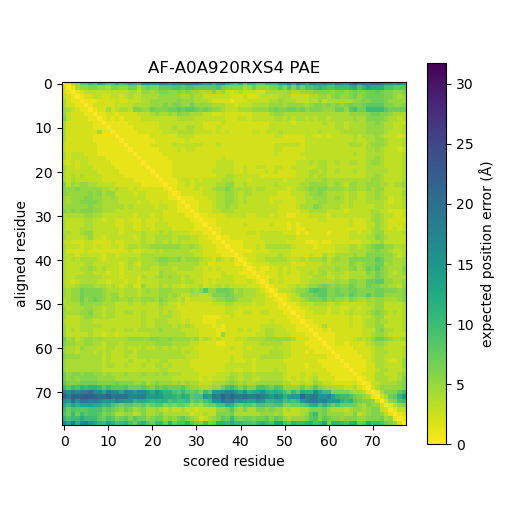ding box: 30×16×37 Å

Secondary structure (DSSP, 8-state):
---SPTT-HHHHHHHHHHHHHHHTT--GGGEEEEE-SSSGGGGGGTS-TTSEEEEPSTT-HHHHHHHHHTSSSPEEE-

Sequence (78 aa):
MSTLCAGCGHDSITGAIIETVFDLNIPPHRMIKLSGIGCSSKTPAYFASQSHGFNAVHGRMPSVATGAQSGPKAKCIT

Nearest PDB structures (foldseek):
  5b46-assembly1_B-2  TM=9.430E-01  e=1.366E-04  Sulfurisphaera tokodaii str. 7
  5b47-assembly1_B-2  TM=9.360E-01  e=2.498E-04  Sulfurisphaera tokodaii str. 7

Foldseek 3Di:
DAPDDVPDCLVVVLVVLQVVCVVVVPQQQQAEEFEEDDSNLCSQVPDSVSHHYDYHYHPCRVVVVVVVVVDPRRHYDD

Mean predicted aligned error: 3.96 Å

pLDDT: mean 88.96, std 7.11, range [60.69, 96.12]